Protein AF-A0A7C7JRH1-F1 (afdb_monomer_lite)

Structure (mmCIF, N/CA/C/O backbone):
data_AF-A0A7C7JRH1-F1
#
_entry.id   AF-A0A7C7JRH1-F1
#
loop_
_atom_site.group_PDB
_atom_site.id
_atom_site.type_symbol
_atom_site.label_atom_id
_atom_site.label_alt_id
_atom_site.label_comp_id
_atom_site.label_asym_id
_atom_site.label_entity_id
_atom_site.label_seq_id
_atom_site.pdbx_PDB_ins_code
_atom_site.Cartn_x
_atom_site.Cartn_y
_atom_site.Cartn_z
_atom_site.occupancy
_atom_site.B_iso_or_equiv
_atom_site.auth_seq_id
_atom_site.auth_comp_id
_atom_site.auth_asym_id
_atom_site.auth_atom_id
_atom_site.pdbx_PDB_model_num
ATOM 1 N N . MET A 1 1 ? 77.497 -18.837 -63.828 1.00 40.56 1 MET A N 1
ATOM 2 C CA . MET A 1 1 ? 76.508 -17.800 -63.445 1.00 40.56 1 MET A CA 1
ATOM 3 C C . MET A 1 1 ? 75.260 -18.551 -62.973 1.00 40.56 1 MET A C 1
ATOM 5 O O . MET A 1 1 ? 74.660 -19.183 -63.822 1.00 40.56 1 MET A O 1
ATOM 9 N N . ARG A 1 2 ? 74.924 -18.797 -61.687 1.00 42.59 2 ARG A N 1
ATOM 10 C CA . ARG A 1 2 ? 74.721 -17.916 -60.500 1.00 42.59 2 ARG A CA 1
ATOM 11 C C . ARG A 1 2 ? 74.030 -16.614 -60.922 1.00 42.59 2 ARG A C 1
ATOM 13 O O . ARG A 1 2 ? 74.649 -15.893 -61.691 1.00 42.59 2 ARG A O 1
ATOM 20 N N . THR A 1 3 ? 72.770 -16.332 -60.568 1.00 39.19 3 THR A N 1
ATOM 21 C CA . THR A 1 3 ? 72.114 -16.312 -59.230 1.00 39.19 3 THR A CA 1
ATOM 22 C C . THR A 1 3 ? 70.589 -16.601 -59.324 1.00 39.19 3 THR A C 1
ATOM 24 O O . THR A 1 3 ? 69.960 -16.125 -60.259 1.00 39.19 3 THR A O 1
ATOM 27 N N . ALA A 1 4 ? 70.024 -17.551 -58.547 1.00 41.12 4 ALA A N 1
ATOM 28 C CA . ALA A 1 4 ? 69.216 -17.391 -57.300 1.00 41.12 4 ALA A CA 1
ATOM 29 C C . ALA A 1 4 ? 67.906 -16.581 -57.506 1.00 41.12 4 ALA A C 1
ATOM 31 O O . ALA A 1 4 ? 67.996 -15.425 -57.882 1.00 41.12 4 ALA A O 1
ATOM 32 N N . SER A 1 5 ? 66.654 -17.060 -57.385 1.00 48.03 5 SER A N 1
ATOM 33 C CA . SER A 1 5 ? 65.938 -17.945 -56.435 1.00 48.03 5 SER A CA 1
ATOM 34 C C . SER A 1 5 ? 66.134 -17.604 -54.955 1.00 48.03 5 SER A C 1
ATOM 36 O O . SER A 1 5 ? 67.159 -17.980 -54.396 1.00 48.03 5 SER A O 1
ATOM 38 N N . SER A 1 6 ? 65.154 -16.923 -54.335 1.00 43.69 6 SER A N 1
ATOM 39 C CA . SER A 1 6 ? 64.468 -17.325 -53.083 1.00 43.69 6 SER A CA 1
ATOM 40 C C . SER A 1 6 ? 63.645 -16.171 -52.465 1.00 43.69 6 SER A C 1
ATOM 42 O O . SER A 1 6 ? 63.943 -15.008 -52.715 1.00 43.69 6 SER A O 1
ATOM 44 N N . ILE A 1 7 ? 62.692 -16.541 -51.588 1.00 50.31 7 ILE A N 1
ATOM 45 C CA . ILE A 1 7 ? 61.914 -15.723 -50.622 1.00 50.31 7 ILE A CA 1
ATOM 46 C C . ILE A 1 7 ? 60.696 -15.037 -51.273 1.00 50.31 7 ILE A C 1
ATOM 48 O O . ILE A 1 7 ? 60.788 -13.931 -51.779 1.00 50.31 7 ILE A O 1
ATOM 52 N N . LYS A 1 8 ? 59.518 -15.658 -51.441 1.00 44.00 8 LYS A N 1
ATOM 53 C CA . LYS A 1 8 ? 58.632 -16.331 -50.469 1.00 44.00 8 LYS A CA 1
ATOM 54 C C . LYS A 1 8 ? 58.411 -15.538 -49.173 1.00 44.00 8 LYS A C 1
ATOM 56 O O . LYS A 1 8 ? 59.246 -15.547 -48.282 1.00 44.00 8 LYS A O 1
ATOM 61 N N . THR A 1 9 ? 57.195 -15.000 -49.072 1.00 46.09 9 THR A N 1
ATOM 62 C CA . THR A 1 9 ? 56.428 -14.927 -47.822 1.00 46.09 9 THR A CA 1
ATOM 63 C C . THR A 1 9 ? 56.903 -13.904 -46.796 1.00 46.09 9 THR A C 1
ATOM 65 O O . THR A 1 9 ? 57.383 -14.276 -45.735 1.00 46.09 9 THR A O 1
ATOM 68 N N . LEU A 1 10 ? 56.677 -12.616 -47.046 1.00 47.75 10 LEU A N 1
ATOM 69 C CA . LEU A 1 10 ? 56.414 -11.666 -45.962 1.00 47.75 10 LEU A CA 1
ATOM 70 C C . LEU A 1 10 ? 55.867 -10.375 -46.562 1.00 47.75 10 LEU A C 1
ATOM 72 O O . LEU A 1 10 ? 56.563 -9.766 -47.358 1.00 47.75 10 LEU A O 1
ATOM 76 N N . LEU A 1 11 ? 54.622 -10.036 -46.222 1.00 42.56 11 LEU A N 1
ATOM 77 C CA . LEU A 1 11 ? 53.918 -8.740 -46.368 1.00 42.56 11 LEU A CA 1
ATOM 78 C C . LEU A 1 11 ? 52.386 -8.942 -46.402 1.00 42.56 11 LEU A C 1
ATOM 80 O O . LEU A 1 11 ? 51.634 -8.002 -46.601 1.00 42.56 11 LEU A O 1
ATOM 84 N N . PHE A 1 12 ? 51.903 -10.155 -46.111 1.00 45.44 12 PHE A N 1
ATOM 85 C CA . PHE A 1 12 ? 50.556 -10.410 -45.585 1.00 45.44 12 PHE A CA 1
ATOM 86 C C . PHE A 1 12 ? 50.581 -10.293 -44.048 1.00 45.44 12 PHE A C 1
ATOM 88 O O . PHE A 1 12 ? 50.322 -11.252 -43.334 1.00 45.44 12 PHE A O 1
ATOM 95 N N . SER A 1 13 ? 51.053 -9.166 -43.513 1.00 51.66 13 SER A N 1
ATOM 96 C CA . SER A 1 13 ? 51.026 -8.910 -42.064 1.00 51.66 13 SER A CA 1
ATOM 97 C C . SER A 1 13 ? 51.281 -7.432 -41.773 1.00 51.66 13 SER A C 1
ATOM 99 O O . SER A 1 13 ? 52.218 -7.059 -41.074 1.00 51.66 13 SER A O 1
ATOM 101 N N . THR A 1 14 ? 50.455 -6.547 -42.327 1.00 50.31 14 THR A N 1
ATOM 102 C CA . THR A 1 14 ? 50.174 -5.289 -41.627 1.00 50.31 14 THR A CA 1
ATOM 103 C C . THR A 1 14 ? 49.144 -5.617 -40.563 1.00 50.31 14 THR A C 1
ATOM 105 O O . THR A 1 14 ? 47.937 -5.593 -40.787 1.00 50.31 14 THR A O 1
ATOM 108 N N . CYS A 1 15 ? 49.690 -6.040 -39.429 1.00 45.38 15 CYS A N 1
ATOM 109 C CA . CYS A 1 15 ? 49.040 -6.191 -38.146 1.00 45.38 15 CYS A CA 1
ATOM 110 C C . CYS A 1 15 ? 48.123 -4.978 -37.902 1.00 45.38 15 CYS A C 1
ATOM 112 O O . CYS A 1 15 ? 48.613 -3.866 -37.702 1.00 45.38 15 CYS A O 1
ATOM 114 N N . PHE A 1 16 ? 46.802 -5.184 -37.951 1.00 47.94 16 PHE A N 1
ATOM 115 C CA . PHE A 1 16 ? 45.801 -4.253 -37.426 1.00 47.94 16 PHE A CA 1
ATOM 116 C C . PHE A 1 16 ? 45.961 -4.204 -35.896 1.00 47.94 16 PHE A C 1
ATOM 118 O O . PHE A 1 16 ? 45.200 -4.792 -35.134 1.00 47.94 16 PHE A O 1
ATOM 125 N N . LEU A 1 17 ? 47.016 -3.530 -35.441 1.00 52.09 17 LEU A N 1
ATOM 126 C CA . LEU A 1 17 ? 47.226 -3.124 -34.057 1.00 52.09 17 LEU A CA 1
ATOM 127 C C 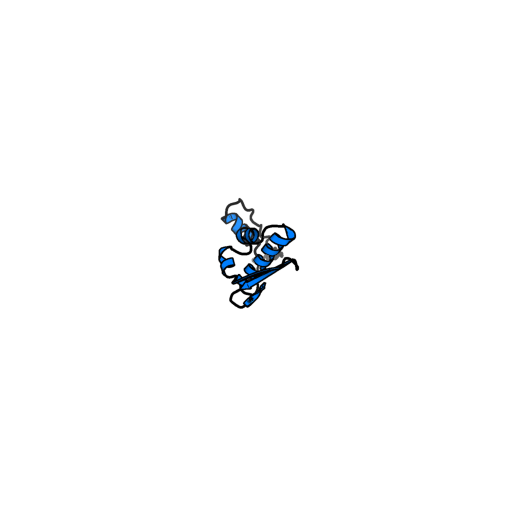. LEU A 1 17 ? 46.468 -1.817 -33.837 1.00 52.09 17 LEU A C 1
ATOM 129 O O . LEU A 1 17 ? 47.037 -0.732 -33.810 1.00 52.09 17 LEU A O 1
ATOM 133 N N . SER A 1 18 ? 45.153 -1.941 -33.714 1.00 47.47 18 SER A N 1
ATOM 134 C CA . SER A 1 18 ? 44.341 -0.975 -32.983 1.00 47.47 18 SER A CA 1
ATOM 135 C C . SER A 1 18 ? 43.180 -1.729 -32.354 1.00 47.47 18 SER A C 1
ATOM 137 O O . SER A 1 18 ? 42.017 -1.534 -32.691 1.00 47.47 18 SER A O 1
ATOM 139 N N . VAL A 1 19 ? 43.504 -2.613 -31.408 1.00 54.56 19 VAL A N 1
ATOM 140 C CA . VAL A 1 19 ? 42.596 -2.828 -30.278 1.00 54.56 19 VAL A CA 1
ATOM 141 C C . VAL A 1 19 ? 42.763 -1.590 -29.400 1.00 54.56 19 VAL A C 1
ATOM 143 O O . VAL A 1 19 ? 43.412 -1.609 -28.359 1.00 54.56 19 VAL A O 1
ATOM 146 N N . ALA A 1 20 ? 42.254 -0.458 -29.889 1.00 51.84 20 ALA A N 1
ATOM 147 C CA . ALA A 1 20 ? 41.800 0.570 -28.983 1.00 51.84 20 ALA A CA 1
ATOM 148 C C . ALA A 1 20 ? 40.727 -0.104 -28.124 1.00 51.84 20 ALA A C 1
ATOM 150 O O . ALA A 1 20 ? 39.902 -0.852 -28.655 1.00 51.84 20 ALA A O 1
ATOM 151 N N . CYS A 1 21 ? 40.729 0.139 -26.816 1.00 50.22 21 CYS A N 1
ATOM 152 C CA . CYS A 1 21 ? 39.521 -0.005 -26.013 1.00 50.22 21 CYS A CA 1
ATOM 153 C C . CYS A 1 21 ? 38.477 0.973 -26.573 1.00 50.22 21 CYS A C 1
ATOM 155 O O . CYS A 1 21 ? 38.229 2.027 -25.999 1.00 50.22 21 CYS A O 1
ATOM 157 N N . GLY A 1 22 ? 37.917 0.661 -27.738 1.00 47.88 22 GLY A N 1
ATOM 158 C CA . GLY A 1 22 ? 36.655 1.197 -28.177 1.00 47.88 22 GLY A CA 1
ATOM 159 C C . GLY A 1 22 ? 35.641 0.529 -27.282 1.00 47.88 22 GLY A C 1
ATOM 160 O O . GLY A 1 22 ? 35.153 -0.554 -27.594 1.00 47.88 22 GLY A O 1
ATOM 161 N N . VAL A 1 23 ? 35.361 1.152 -26.139 1.00 53.66 23 VAL A N 1
ATOM 162 C CA . VAL A 1 23 ? 33.999 1.074 -25.636 1.00 53.66 23 VAL A CA 1
ATOM 163 C C . VAL A 1 23 ? 33.185 1.601 -26.809 1.00 53.66 23 VAL A C 1
ATOM 165 O O . VAL A 1 23 ? 33.311 2.770 -27.167 1.00 53.66 23 VAL A O 1
ATOM 168 N N . ALA A 1 24 ? 32.506 0.709 -27.529 1.00 58.69 24 ALA A N 1
ATOM 169 C CA . ALA A 1 24 ? 31.470 1.151 -28.433 1.00 58.69 24 ALA A CA 1
ATOM 170 C C . ALA A 1 24 ? 30.483 1.877 -27.520 1.00 58.69 24 ALA A C 1
ATOM 172 O O . ALA A 1 24 ? 29.830 1.237 -26.698 1.00 58.69 24 ALA A O 1
ATOM 173 N N . GLU A 1 25 ? 30.487 3.209 -27.554 1.00 60.94 25 GLU A N 1
ATOM 174 C CA . GLU A 1 25 ? 29.390 3.978 -26.991 1.00 60.94 25 GLU A CA 1
ATOM 175 C C . GLU A 1 25 ? 28.184 3.594 -27.838 1.00 60.94 25 GLU A C 1
ATOM 177 O O . GLU A 1 25 ? 28.018 4.058 -28.965 1.00 60.94 25 GLU A O 1
ATOM 182 N N . GLU A 1 26 ? 27.425 2.619 -27.344 1.00 68.75 26 GLU A N 1
ATOM 183 C CA . GLU A 1 26 ? 26.150 2.250 -27.925 1.00 68.75 26 GLU A CA 1
ATOM 184 C C . GLU A 1 26 ? 25.270 3.497 -27.836 1.00 68.75 26 GLU A C 1
ATOM 186 O O . GLU A 1 26 ? 24.913 3.956 -26.749 1.00 68.75 26 GLU A O 1
ATOM 191 N N . GLU A 1 27 ? 25.040 4.133 -28.987 1.00 80.56 27 GLU A N 1
ATOM 192 C CA . GLU A 1 27 ? 24.252 5.354 -29.059 1.00 80.56 27 GLU A CA 1
ATOM 193 C C . GLU A 1 27 ? 22.831 5.025 -28.613 1.00 80.56 27 GLU A C 1
ATOM 195 O O . GLU A 1 27 ? 22.125 4.238 -29.245 1.00 80.56 27 GLU A O 1
ATOM 200 N N . ILE A 1 28 ? 22.417 5.621 -27.498 1.00 87.25 28 ILE A N 1
ATOM 201 C CA . ILE A 1 28 ? 21.090 5.385 -26.948 1.00 87.25 28 ILE A CA 1
ATOM 202 C C . ILE A 1 28 ? 20.057 5.966 -27.919 1.00 87.25 28 ILE A C 1
ATOM 204 O O . ILE A 1 28 ? 20.076 7.176 -28.170 1.00 87.25 28 ILE A O 1
ATOM 208 N N . PRO A 1 29 ? 19.125 5.150 -28.446 1.00 88.94 29 PRO A N 1
ATOM 209 C CA . PRO A 1 29 ? 18.152 5.631 -29.409 1.00 88.94 29 PRO A CA 1
ATOM 210 C C . PRO A 1 29 ? 17.216 6.653 -28.754 1.00 88.94 29 PRO A C 1
ATOM 212 O O . PRO A 1 29 ? 16.686 6.444 -27.658 1.00 88.94 29 PRO A O 1
ATOM 215 N N . ASN A 1 30 ? 16.976 7.768 -29.444 1.00 91.38 30 ASN A N 1
ATOM 216 C CA . ASN A 1 30 ? 15.915 8.693 -29.059 1.00 91.38 30 ASN A CA 1
ATOM 217 C C . ASN A 1 30 ? 14.549 8.035 -29.297 1.00 91.38 30 ASN A C 1
ATOM 219 O O . ASN A 1 30 ? 14.338 7.387 -30.321 1.00 91.38 30 ASN A O 1
ATOM 223 N N . ALA A 1 31 ? 13.611 8.230 -28.369 1.00 92.12 31 ALA A N 1
ATOM 224 C CA . ALA A 1 31 ? 12.240 7.767 -28.546 1.00 92.12 31 ALA A CA 1
ATOM 225 C C . ALA A 1 31 ? 11.420 8.816 -29.310 1.00 92.12 31 ALA A C 1
ATOM 227 O O . ALA A 1 31 ? 11.384 9.980 -28.911 1.00 92.12 31 ALA A O 1
ATOM 228 N N . ASP A 1 32 ? 10.737 8.401 -30.376 1.00 94.06 32 ASP A N 1
ATOM 229 C CA . ASP A 1 32 ? 9.812 9.246 -31.147 1.00 94.06 32 ASP A CA 1
ATOM 230 C C . ASP A 1 32 ? 8.389 9.264 -30.555 1.00 94.06 32 ASP A C 1
ATOM 232 O O . ASP A 1 32 ? 7.501 9.947 -31.065 1.00 94.06 32 ASP A O 1
ATOM 236 N N . GLY A 1 33 ? 8.182 8.531 -29.456 1.00 93.62 33 GLY A N 1
ATOM 237 C CA . GLY A 1 33 ? 6.908 8.406 -28.751 1.00 93.62 33 GLY A CA 1
ATOM 238 C C . GLY A 1 33 ? 6.110 7.156 -29.127 1.00 93.62 33 GLY A C 1
ATOM 239 O O . GLY A 1 33 ? 5.138 6.846 -28.437 1.00 93.62 33 GLY A O 1
ATOM 240 N 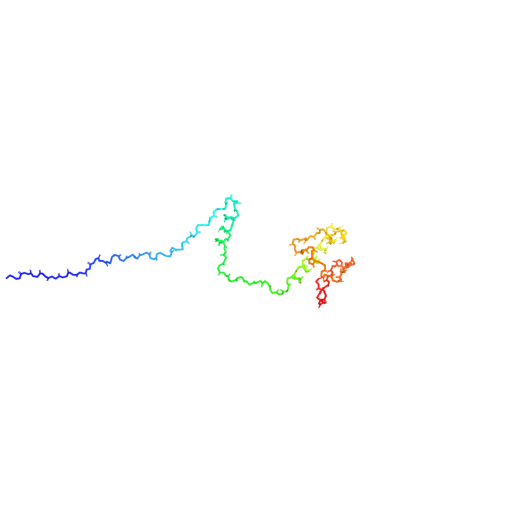N . SER A 1 34 ? 6.521 6.408 -30.157 1.00 97.50 34 SER A N 1
ATOM 241 C CA . SER A 1 34 ? 5.988 5.064 -30.416 1.00 97.50 34 SER A CA 1
ATOM 242 C C . SER A 1 34 ? 6.350 4.098 -29.285 1.00 97.50 34 SER A C 1
ATOM 244 O O . SER A 1 34 ? 7.397 4.236 -28.643 1.00 97.50 34 SER A O 1
ATOM 246 N N . THR A 1 35 ? 5.505 3.094 -29.047 1.00 97.50 35 THR A N 1
ATOM 247 C CA . THR A 1 35 ? 5.771 2.050 -28.045 1.00 97.50 35 THR A CA 1
ATOM 248 C C . THR A 1 35 ? 7.085 1.333 -28.342 1.00 97.50 35 THR A C 1
ATOM 250 O O . THR A 1 35 ? 7.876 1.086 -27.434 1.00 97.50 35 THR A O 1
ATOM 253 N N . GLU A 1 36 ? 7.355 1.071 -29.615 1.00 97.06 36 GLU A N 1
ATOM 254 C CA . GLU A 1 36 ? 8.561 0.410 -30.095 1.00 97.06 36 GLU A CA 1
ATOM 255 C C . GLU A 1 36 ? 9.814 1.237 -29.780 1.00 97.06 36 GLU A C 1
ATOM 257 O O . GLU A 1 36 ? 10.783 0.697 -29.244 1.00 97.06 36 GLU A O 1
ATOM 262 N N . SER A 1 37 ? 9.788 2.551 -30.035 1.00 96.25 37 SER A N 1
ATOM 263 C CA . SER A 1 37 ? 10.925 3.427 -29.721 1.00 96.25 37 SER A CA 1
ATOM 264 C C . SER A 1 37 ? 11.169 3.559 -28.213 1.00 96.25 37 SER A C 1
ATOM 266 O O . SER A 1 37 ? 12.318 3.628 -27.773 1.00 96.25 37 SER A O 1
ATOM 268 N N . LEU A 1 38 ? 10.104 3.539 -27.401 1.00 96.75 38 LEU A N 1
ATOM 269 C CA . LEU A 1 38 ? 10.205 3.561 -25.941 1.00 96.75 38 LEU A CA 1
ATOM 270 C C . LEU A 1 38 ? 10.815 2.265 -25.399 1.00 96.75 38 LEU A C 1
ATOM 272 O O . LEU A 1 38 ? 11.667 2.334 -24.512 1.00 96.75 38 LEU A O 1
ATOM 276 N N . ILE A 1 39 ? 10.422 1.110 -25.944 1.00 95.88 39 ILE A N 1
ATOM 277 C CA . ILE A 1 39 ? 10.992 -0.194 -25.577 1.00 95.88 39 ILE A CA 1
ATOM 278 C C . ILE A 1 39 ? 12.469 -0.254 -25.969 1.00 95.88 39 ILE A C 1
ATOM 280 O O . ILE A 1 39 ? 13.293 -0.598 -25.125 1.00 95.88 39 ILE A O 1
ATOM 284 N N . ALA A 1 40 ? 12.823 0.142 -27.195 1.00 95.00 40 ALA A N 1
ATOM 285 C CA . ALA A 1 40 ? 14.213 0.142 -27.655 1.00 95.00 40 ALA A CA 1
ATOM 286 C C . ALA A 1 40 ? 15.103 1.043 -26.785 1.00 95.00 40 ALA A C 1
ATOM 288 O O . ALA A 1 40 ? 16.195 0.648 -26.377 1.00 95.00 40 ALA A O 1
ATOM 289 N N . ARG A 1 41 ? 14.609 2.236 -26.428 1.00 95.44 41 ARG A N 1
ATOM 290 C CA . ARG A 1 41 ? 15.307 3.126 -25.495 1.00 95.44 41 ARG A CA 1
ATOM 291 C C . ARG A 1 41 ? 15.444 2.503 -24.106 1.00 95.44 41 ARG A C 1
ATOM 293 O O . ARG A 1 41 ? 16.502 2.625 -23.504 1.00 95.44 41 ARG A O 1
ATOM 300 N N . ALA A 1 42 ? 14.396 1.863 -23.584 1.00 94.88 42 ALA A N 1
ATOM 301 C CA . ALA A 1 42 ? 14.437 1.216 -22.273 1.00 94.88 42 ALA A CA 1
ATOM 302 C C . ALA A 1 42 ? 15.457 0.067 -22.233 1.00 94.88 42 ALA A C 1
ATOM 304 O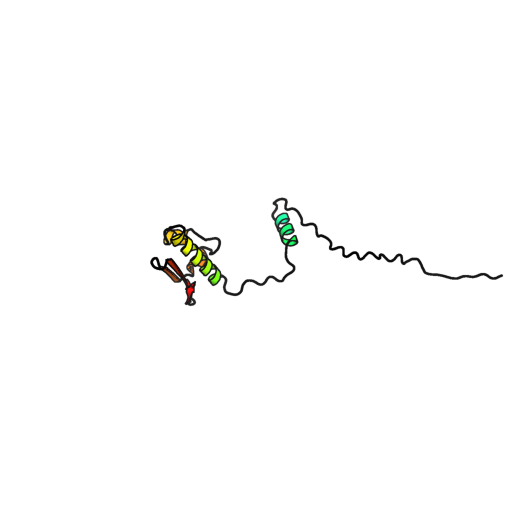 O . ALA A 1 42 ? 16.237 -0.002 -21.289 1.00 94.88 42 ALA A O 1
ATOM 305 N N . GLN A 1 43 ? 15.500 -0.762 -23.278 1.00 93.31 43 GLN A N 1
ATOM 306 C CA . GLN A 1 43 ? 16.474 -1.849 -23.426 1.00 93.31 43 GLN A CA 1
ATOM 307 C C . GLN A 1 43 ? 17.915 -1.327 -23.468 1.0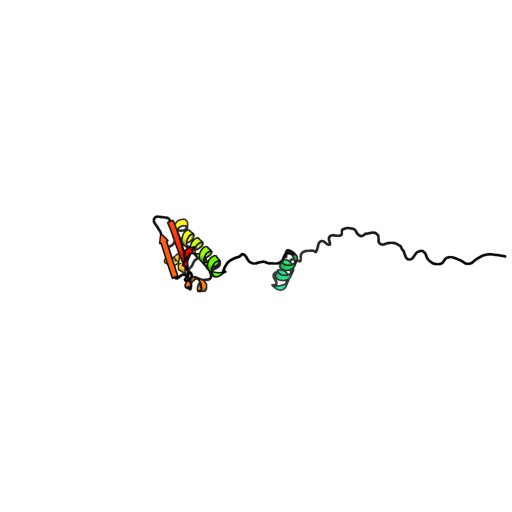0 93.31 43 GLN A C 1
ATOM 309 O O . GLN A 1 43 ? 18.782 -1.889 -22.811 1.00 93.31 43 GLN A O 1
ATOM 314 N N . ALA A 1 44 ? 18.168 -0.210 -24.158 1.00 93.69 44 ALA A N 1
ATOM 315 C CA . ALA A 1 44 ? 19.493 0.416 -24.183 1.00 93.69 44 ALA A CA 1
ATOM 316 C C . ALA A 1 44 ? 19.963 0.931 -22.802 1.00 93.69 44 ALA A C 1
ATOM 318 O O . ALA A 1 44 ? 21.159 1.114 -22.588 1.00 93.69 44 ALA A O 1
ATOM 319 N N . PHE A 1 45 ? 19.042 1.170 -21.859 1.00 93.19 45 PHE A N 1
ATOM 320 C CA . PHE A 1 45 ? 19.352 1.538 -20.470 1.00 93.19 45 PHE A CA 1
ATOM 321 C C . PHE A 1 45 ? 19.314 0.355 -19.495 1.00 93.19 45 PHE A C 1
ATOM 323 O O . PHE A 1 45 ? 19.541 0.549 -18.296 1.00 93.19 45 PHE A O 1
ATOM 330 N N . GLU A 1 46 ? 18.991 -0.848 -19.963 1.00 92.06 46 GLU A N 1
ATOM 331 C CA . GLU A 1 46 ? 18.880 -2.012 -19.098 1.00 92.06 46 GLU A CA 1
ATOM 332 C C . GLU A 1 46 ? 20.251 -2.376 -18.519 1.00 92.06 46 GLU A C 1
ATOM 334 O O . GLU A 1 46 ? 21.266 -2.447 -19.214 1.00 92.06 46 GLU A O 1
ATOM 339 N N . LEU A 1 47 ? 20.297 -2.580 -17.204 1.00 92.00 47 LEU A N 1
ATOM 340 C CA . LEU A 1 47 ? 21.517 -3.014 -16.541 1.00 92.00 47 LEU A CA 1
ATOM 341 C C . LEU A 1 47 ? 21.748 -4.491 -16.857 1.00 92.00 47 LEU A C 1
ATOM 343 O O . LEU A 1 47 ? 20.825 -5.297 -16.765 1.00 92.00 47 LEU A O 1
ATOM 347 N N . ASN A 1 48 ? 22.993 -4.864 -17.158 1.00 92.56 48 ASN A N 1
ATOM 348 C CA . ASN A 1 48 ? 23.382 -6.263 -17.350 1.00 92.56 48 ASN A CA 1
ATOM 349 C C . ASN A 1 48 ? 23.464 -7.000 -16.000 1.00 92.56 48 ASN A C 1
ATOM 351 O O . ASN A 1 48 ? 24.541 -7.354 -15.513 1.00 92.56 48 ASN A O 1
ATOM 355 N N . THR A 1 49 ? 22.312 -7.157 -15.361 1.00 93.06 49 THR A N 1
ATOM 356 C CA . THR A 1 49 ? 22.124 -7.811 -14.070 1.00 93.06 49 THR A CA 1
ATOM 357 C C . THR A 1 49 ? 20.880 -8.675 -14.139 1.00 93.06 49 THR A C 1
ATOM 359 O O . THR A 1 49 ? 19.866 -8.251 -14.686 1.00 93.06 49 THR A O 1
ATOM 362 N N . GLU A 1 50 ? 20.929 -9.864 -13.546 1.00 94.38 50 GLU A N 1
ATOM 363 C CA . GLU A 1 50 ? 19.736 -10.690 -13.393 1.00 94.38 50 GLU A CA 1
ATOM 364 C C . GLU A 1 50 ? 18.714 -9.967 -12.505 1.00 94.38 50 GLU A C 1
ATOM 366 O O . GLU A 1 50 ? 19.036 -9.529 -11.396 1.00 94.38 50 GLU A O 1
ATOM 371 N N . TYR A 1 51 ? 17.479 -9.831 -12.991 1.00 91.62 51 TYR A N 1
ATOM 372 C CA . TYR A 1 51 ? 16.394 -9.309 -12.173 1.00 91.62 51 TYR A CA 1
ATOM 373 C C . TYR A 1 51 ? 15.986 -10.349 -11.129 1.00 91.62 51 TYR A C 1
ATOM 375 O O . TYR A 1 51 ? 15.534 -11.441 -11.466 1.00 91.62 51 TYR A O 1
ATOM 383 N N . SER A 1 52 ? 16.087 -9.973 -9.856 1.00 93.12 52 SER A N 1
ATOM 384 C CA . SER A 1 52 ? 15.524 -10.727 -8.741 1.00 93.12 52 SER A CA 1
ATOM 385 C C . SER A 1 52 ? 14.482 -9.855 -8.040 1.00 93.12 52 SER A C 1
ATOM 387 O O . SER A 1 52 ? 14.815 -8.736 -7.630 1.00 93.12 52 SER A O 1
ATOM 389 N N . PRO A 1 53 ? 13.220 -10.305 -7.926 1.00 89.88 53 PRO A N 1
ATOM 390 C CA . PRO A 1 53 ? 12.194 -9.523 -7.257 1.00 89.88 53 PRO A CA 1
ATOM 3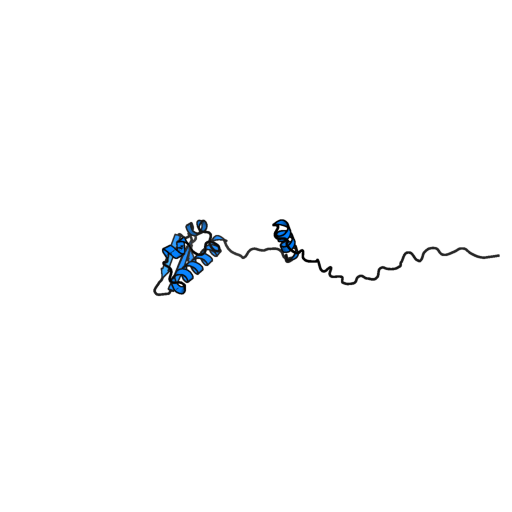91 C C . PRO A 1 53 ? 12.529 -9.351 -5.766 1.00 89.88 53 PRO A C 1
ATOM 393 O O . PRO A 1 53 ? 13.192 -10.209 -5.172 1.00 89.88 53 PRO A O 1
ATOM 396 N N . PRO A 1 54 ? 12.055 -8.266 -5.127 1.00 89.44 54 PRO A N 1
ATOM 397 C CA . PRO A 1 54 ? 12.169 -8.119 -3.684 1.00 89.44 54 PRO A CA 1
ATOM 398 C C . PRO A 1 54 ? 11.596 -9.347 -2.960 1.00 89.44 54 PRO A C 1
ATOM 400 O O . PRO A 1 54 ? 10.558 -9.867 -3.376 1.00 89.44 54 PRO A O 1
ATOM 403 N N . PRO A 1 55 ? 12.233 -9.811 -1.872 1.00 94.44 55 PRO A N 1
ATOM 404 C CA . PRO A 1 55 ? 11.739 -10.964 -1.133 1.00 94.44 55 PRO A CA 1
ATOM 405 C C . PRO A 1 55 ? 10.361 -10.689 -0.509 1.00 94.44 55 PRO A C 1
ATOM 407 O O . PRO A 1 55 ? 10.039 -9.553 -0.155 1.00 94.44 55 PRO A O 1
ATOM 410 N N . GLY A 1 56 ? 9.580 -11.752 -0.302 1.00 93.38 56 GLY A N 1
ATOM 411 C CA . GLY A 1 56 ? 8.259 -11.710 0.336 1.00 93.38 56 GLY A CA 1
ATOM 412 C C . GLY A 1 56 ? 7.092 -11.769 -0.650 1.00 93.38 56 GLY A C 1
ATOM 413 O O . GLY A 1 56 ? 7.274 -11.700 -1.862 1.00 93.38 56 GLY A O 1
ATOM 414 N N . GLU A 1 57 ? 5.884 -11.904 -0.108 1.00 94.62 57 GLU A N 1
ATOM 415 C CA . GLU A 1 57 ? 4.662 -12.047 -0.901 1.00 94.62 57 GLU A CA 1
ATOM 416 C C . GLU A 1 57 ? 4.148 -10.692 -1.396 1.00 94.62 57 GLU A C 1
ATOM 418 O O . GLU A 1 57 ? 4.076 -9.722 -0.636 1.00 94.62 57 GLU A O 1
ATOM 423 N N . ALA A 1 58 ? 3.722 -10.628 -2.660 1.00 94.75 58 ALA A N 1
ATOM 424 C CA . ALA A 1 58 ? 3.209 -9.398 -3.267 1.00 94.75 58 ALA A CA 1
ATOM 425 C C . ALA A 1 58 ? 2.051 -8.788 -2.457 1.00 94.75 58 ALA A C 1
ATOM 427 O O . ALA A 1 58 ? 2.049 -7.585 -2.194 1.00 94.75 58 ALA A O 1
ATOM 428 N N . LEU A 1 59 ? 1.130 -9.630 -1.977 1.00 96.19 59 LEU A N 1
ATOM 429 C CA . LEU A 1 59 ? -0.015 -9.205 -1.173 1.00 96.19 59 LEU A CA 1
ATOM 430 C C . LEU A 1 59 ? 0.405 -8.524 0.140 1.00 96.19 59 LEU A C 1
ATOM 432 O O . LEU A 1 59 ? -0.212 -7.550 0.577 1.00 96.19 59 LEU A O 1
ATOM 436 N N . HIS A 1 60 ? 1.491 -8.987 0.765 1.00 97.19 60 HIS A N 1
ATOM 437 C CA . HIS A 1 60 ? 2.011 -8.379 1.993 1.00 97.19 60 HIS A CA 1
ATOM 438 C C . HIS A 1 60 ? 2.566 -6.981 1.732 1.00 97.19 60 HIS A C 1
ATOM 440 O O . HIS A 1 60 ? 2.358 -6.080 2.548 1.00 97.19 60 HIS A O 1
ATOM 446 N N . HIS A 1 61 ? 3.259 -6.799 0.606 1.00 96.25 61 HIS A N 1
ATOM 447 C CA . HIS A 1 61 ? 3.825 -5.511 0.196 1.00 96.25 61 HIS A CA 1
ATOM 448 C C . HIS A 1 61 ? 2.734 -4.515 -0.188 1.00 96.25 61 HIS A C 1
ATOM 450 O O . HIS A 1 61 ? 2.761 -3.365 0.252 1.00 96.25 61 HIS A O 1
ATOM 456 N N . GLN A 1 62 ? 1.734 -4.971 -0.942 1.00 96.81 62 GLN A N 1
ATOM 457 C CA . GLN A 1 62 ? 0.554 -4.175 -1.277 1.00 96.81 62 GLN A CA 1
ATOM 458 C C . GLN A 1 62 ? -0.189 -3.740 -0.009 1.00 96.81 62 GLN A C 1
ATOM 460 O O . GLN A 1 62 ? -0.502 -2.560 0.135 1.00 96.81 62 GLN A O 1
ATOM 465 N N . THR A 1 63 ? -0.404 -4.651 0.945 1.00 98.19 63 THR A N 1
ATOM 466 C CA . THR A 1 63 ? -1.086 -4.342 2.216 1.00 98.19 63 THR A CA 1
ATOM 467 C C . THR A 1 63 ? -0.300 -3.333 3.051 1.00 98.19 63 THR A C 1
ATOM 469 O O . THR A 1 63 ? -0.889 -2.406 3.604 1.00 98.19 63 THR A O 1
ATOM 472 N N . ALA A 1 64 ? 1.032 -3.435 3.085 1.00 97.62 64 ALA A N 1
ATOM 473 C CA . ALA A 1 64 ? 1.878 -2.436 3.740 1.00 97.62 64 ALA A CA 1
ATOM 474 C C . ALA A 1 64 ? 1.759 -1.056 3.080 1.00 97.62 64 ALA A C 1
ATOM 476 O O . ALA A 1 64 ? 1.633 -0.032 3.759 1.00 97.62 64 ALA A O 1
ATOM 477 N N . GLY A 1 65 ? 1.740 -1.029 1.748 1.00 97.25 65 GLY A N 1
ATOM 478 C CA . GLY A 1 65 ? 1.482 0.180 0.979 1.00 97.25 65 GLY A CA 1
ATOM 479 C C . GLY A 1 65 ? 0.105 0.780 1.264 1.00 97.25 65 GLY A C 1
ATOM 480 O O . GLY A 1 65 ? -0.010 1.992 1.457 1.00 97.25 65 GLY A O 1
ATOM 481 N N . PHE A 1 66 ? -0.929 -0.057 1.356 1.00 98.31 66 PHE A N 1
ATOM 482 C CA . PHE A 1 66 ? -2.280 0.384 1.681 1.00 98.31 66 PHE A CA 1
ATOM 483 C C . PHE A 1 66 ? -2.366 0.974 3.090 1.00 98.31 66 PHE A C 1
ATOM 485 O O . PHE A 1 66 ? -2.856 2.093 3.238 1.00 98.31 66 PHE A O 1
ATOM 492 N N . ALA A 1 67 ? -1.816 0.290 4.099 1.00 98.44 67 ALA A N 1
ATOM 493 C CA . ALA A 1 67 ? -1.773 0.777 5.479 1.00 98.44 67 ALA A CA 1
ATOM 494 C C . ALA A 1 67 ? -1.096 2.153 5.556 1.00 98.44 67 ALA A C 1
ATOM 496 O O . ALA A 1 67 ? -1.620 3.085 6.173 1.00 98.44 67 ALA A O 1
ATOM 497 N N . LYS A 1 68 ? 0.032 2.320 4.849 1.00 98.25 68 LYS A N 1
ATOM 498 C CA . LYS A 1 68 ? 0.755 3.594 4.786 1.00 98.25 68 LYS A CA 1
ATOM 499 C C . LYS A 1 68 ? -0.074 4.704 4.144 1.00 98.25 68 LYS A C 1
ATOM 501 O O . LYS A 1 68 ? -0.123 5.810 4.689 1.00 98.25 68 LYS A O 1
ATOM 506 N N . ILE A 1 69 ? -0.701 4.430 3.001 1.00 97.94 69 ILE A N 1
ATOM 507 C CA . ILE A 1 69 ? -1.522 5.418 2.299 1.00 97.94 69 ILE A CA 1
ATOM 508 C C . ILE A 1 69 ? -2.733 5.805 3.138 1.00 97.94 69 ILE A C 1
ATOM 510 O O . ILE A 1 69 ? -2.960 7.000 3.319 1.00 97.94 69 ILE A O 1
ATOM 514 N N . LEU A 1 70 ? -3.455 4.831 3.695 1.00 98.44 70 LEU A N 1
ATOM 515 C CA . LEU A 1 70 ? -4.619 5.080 4.541 1.00 98.44 70 LEU A CA 1
ATOM 516 C C . LEU A 1 70 ? -4.238 5.926 5.761 1.00 98.44 70 LEU A C 1
ATOM 518 O O . LEU A 1 70 ? -4.870 6.948 6.012 1.00 98.44 70 LEU A O 1
ATOM 522 N N . CYS A 1 71 ? -3.141 5.578 6.438 1.00 98.56 71 CYS A N 1
ATOM 523 C CA . CYS A 1 71 ? -2.603 6.355 7.555 1.00 98.56 71 CYS A CA 1
ATOM 524 C C . CYS A 1 71 ? -2.322 7.812 7.161 1.00 98.56 71 CYS A C 1
ATOM 526 O O . CYS A 1 71 ? -2.791 8.738 7.817 1.00 98.56 71 CYS A O 1
ATOM 528 N N . SER A 1 72 ? -1.621 8.040 6.045 1.00 98.38 72 SER A N 1
ATOM 529 C CA . SER A 1 72 ? -1.346 9.405 5.576 1.00 98.38 72 SER A CA 1
ATOM 530 C C . SER A 1 72 ? -2.597 10.155 5.096 1.00 98.38 72 SER A C 1
ATOM 532 O O . SER A 1 72 ? -2.705 11.365 5.291 1.00 98.38 72 SER A O 1
ATOM 534 N N . GLY A 1 73 ? -3.560 9.453 4.497 1.00 98.19 73 GLY A N 1
ATOM 535 C CA . GLY A 1 73 ? -4.828 10.032 4.063 1.00 98.19 73 GLY A CA 1
ATOM 536 C C . GLY A 1 73 ? -5.628 10.550 5.253 1.00 98.19 73 GLY A C 1
ATOM 537 O O . GLY A 1 73 ? -6.079 11.692 5.232 1.00 98.19 73 GLY A O 1
ATOM 538 N N . VAL A 1 74 ? -5.718 9.755 6.318 1.00 98.62 74 VAL A N 1
ATOM 539 C CA . VAL A 1 74 ? -6.452 10.125 7.532 1.00 98.62 74 VAL A CA 1
ATOM 540 C C . VAL A 1 74 ? -5.700 11.183 8.335 1.00 98.62 74 VAL A C 1
ATOM 542 O O . VAL A 1 74 ? -6.226 12.268 8.557 1.00 98.62 74 VAL A O 1
ATOM 545 N N . PHE A 1 75 ? -4.458 10.914 8.739 1.00 98.69 75 PHE A N 1
ATOM 546 C CA . PHE A 1 75 ? -3.793 11.727 9.765 1.00 98.69 75 PHE A CA 1
ATOM 547 C C . PHE A 1 75 ? -2.993 12.912 9.219 1.00 98.69 75 PHE A C 1
ATOM 549 O O . PHE A 1 75 ? -2.789 13.888 9.932 1.00 98.69 75 PHE A O 1
ATOM 556 N N . ILE A 1 76 ? -2.561 12.871 7.954 1.00 98.38 76 ILE A N 1
ATOM 557 C CA . ILE A 1 76 ? -1.837 13.998 7.340 1.00 98.38 76 ILE A CA 1
ATOM 558 C C . ILE A 1 76 ? -2.771 14.841 6.478 1.00 98.38 76 ILE A C 1
ATOM 560 O O . ILE A 1 76 ? -2.750 16.066 6.555 1.00 98.38 76 ILE A O 1
ATOM 564 N N . THR A 1 77 ? -3.591 14.194 5.651 1.00 98.25 77 THR A N 1
ATOM 565 C CA . THR A 1 77 ? -4.497 14.909 4.738 1.00 98.25 77 THR A CA 1
ATOM 566 C C . THR A 1 77 ? -5.825 15.279 5.409 1.00 98.25 77 THR A C 1
ATOM 568 O O . THR A 1 77 ? -6.469 16.233 4.979 1.00 98.25 77 THR A O 1
ATOM 571 N N . GLY A 1 78 ? -6.226 14.576 6.474 1.00 97.94 78 GLY A N 1
ATOM 572 C CA . GLY A 1 78 ? -7.489 14.828 7.175 1.00 97.94 78 GLY A CA 1
ATOM 573 C C . GLY A 1 78 ? -8.716 14.243 6.473 1.00 97.94 78 GLY A C 1
ATOM 574 O O . GLY A 1 78 ? -9.819 14.751 6.661 1.00 97.94 78 GLY A O 1
ATOM 575 N N . LEU A 1 79 ? -8.537 13.226 5.626 1.00 98.62 79 LEU A N 1
ATOM 576 C CA . LEU A 1 79 ? -9.647 12.543 4.964 1.00 98.62 79 LEU A CA 1
ATOM 577 C C . LEU A 1 79 ? -10.386 11.624 5.940 1.00 98.62 79 LEU A C 1
ATOM 579 O O . LEU A 1 79 ? -9.792 11.072 6.868 1.00 98.62 79 LEU A O 1
ATOM 583 N N . ASP A 1 80 ? -11.673 11.401 5.676 1.00 98.44 80 ASP A N 1
ATOM 584 C CA . ASP A 1 80 ? -12.405 10.318 6.323 1.00 98.44 80 ASP A CA 1
ATOM 585 C C . ASP A 1 80 ? -11.760 8.961 5.988 1.00 98.44 80 ASP A C 1
ATOM 587 O O . ASP A 1 80 ? -11.280 8.736 4.873 1.00 98.44 80 ASP A O 1
ATOM 591 N N . ALA A 1 81 ? -11.728 8.054 6.966 1.00 98.12 81 ALA A N 1
ATOM 592 C CA . ALA A 1 81 ? -11.050 6.773 6.815 1.00 98.12 81 ALA A CA 1
ATOM 593 C C . ALA A 1 81 ? -11.713 5.876 5.763 1.00 98.12 81 ALA A C 1
ATOM 595 O O . ALA A 1 81 ? -11.003 5.226 4.991 1.00 98.12 81 ALA A O 1
ATOM 596 N N . ALA A 1 82 ? -13.047 5.851 5.693 1.00 97.56 82 ALA A N 1
ATOM 597 C CA . ALA A 1 82 ? -13.757 5.053 4.701 1.00 97.56 82 ALA A CA 1
ATOM 598 C C . ALA A 1 82 ? -13.571 5.644 3.297 1.00 97.56 82 ALA A C 1
ATOM 600 O O . ALA A 1 82 ? -13.278 4.905 2.352 1.00 97.56 82 ALA A O 1
ATOM 601 N N . ASP A 1 83 ? -13.638 6.972 3.169 1.00 98.00 83 ASP A N 1
ATOM 602 C CA . ASP A 1 83 ? -13.404 7.652 1.890 1.00 98.00 83 ASP A CA 1
ATOM 603 C C . ASP A 1 83 ? -11.966 7.460 1.387 1.00 98.00 83 ASP A C 1
ATOM 605 O O . ASP A 1 83 ? -11.747 7.176 0.202 1.00 98.00 83 ASP A O 1
ATOM 609 N N . ALA A 1 84 ? -10.977 7.565 2.279 1.00 97.69 84 ALA A N 1
ATOM 610 C CA . ALA A 1 84 ? -9.577 7.322 1.951 1.00 97.69 84 ALA A CA 1
ATOM 611 C C . ALA A 1 84 ? -9.347 5.866 1.518 1.00 97.69 84 ALA A C 1
ATOM 613 O O . ALA A 1 84 ? -8.689 5.617 0.502 1.00 97.69 84 ALA A O 1
ATOM 614 N N . ALA A 1 85 ? -9.926 4.906 2.246 1.00 97.06 85 ALA A N 1
ATOM 615 C CA . ALA A 1 85 ? -9.825 3.485 1.932 1.00 97.06 85 ALA A CA 1
ATOM 616 C C . ALA A 1 85 ? -10.437 3.135 0.567 1.00 97.06 85 ALA A C 1
ATOM 618 O O . ALA A 1 85 ? -9.868 2.320 -0.165 1.00 97.06 85 ALA A O 1
ATOM 619 N N . ALA A 1 86 ? -11.555 3.767 0.204 1.00 96.44 86 ALA A N 1
ATOM 620 C CA . ALA A 1 86 ? -12.263 3.498 -1.043 1.00 96.44 86 ALA A CA 1
ATOM 621 C C . ALA A 1 86 ? -11.605 4.131 -2.280 1.00 96.44 86 ALA A C 1
ATOM 623 O O . ALA A 1 86 ? -11.737 3.588 -3.374 1.00 96.44 86 ALA A O 1
ATOM 624 N N . ASN A 1 87 ? -10.899 5.260 -2.133 1.00 96.06 87 ASN A N 1
ATOM 625 C CA . ASN A 1 87 ? -10.522 6.086 -3.290 1.00 96.06 87 ASN A CA 1
ATOM 626 C C . ASN A 1 87 ? -9.017 6.340 -3.450 1.00 96.06 87 ASN A C 1
ATOM 628 O O . ASN A 1 87 ? -8.573 6.719 -4.535 1.00 96.06 87 ASN A O 1
ATOM 632 N N . VAL A 1 88 ? -8.206 6.151 -2.406 1.00 96.25 88 VAL A N 1
ATOM 633 C CA . VAL A 1 88 ? -6.799 6.585 -2.413 1.00 96.25 88 VAL A CA 1
ATOM 634 C C . VAL A 1 88 ? -5.851 5.390 -2.548 1.00 96.25 88 VAL A C 1
ATOM 636 O O . VAL A 1 88 ? -6.105 4.299 -2.040 1.00 96.25 88 VAL A O 1
ATOM 639 N N . GLY A 1 89 ? -4.729 5.576 -3.252 1.00 94.31 89 GLY A N 1
ATOM 640 C CA . GLY A 1 89 ? -3.606 4.625 -3.262 1.00 94.31 89 GLY A CA 1
ATOM 641 C C . GLY A 1 89 ? -3.731 3.420 -4.192 1.00 94.31 89 GLY A C 1
ATOM 642 O O . GLY A 1 89 ? -2.966 2.473 -4.028 1.00 94.31 89 GLY A O 1
ATOM 643 N N . GLY A 1 90 ? -4.671 3.429 -5.146 1.00 94.50 90 GLY A N 1
ATOM 644 C CA . GLY A 1 90 ? -4.926 2.296 -6.056 1.00 94.50 90 GLY A CA 1
ATOM 645 C C . GLY A 1 90 ? -3.701 1.823 -6.850 1.00 94.50 90 GLY A C 1
ATOM 646 O O . GLY A 1 90 ? -3.627 0.667 -7.239 1.00 94.50 90 GLY A O 1
ATOM 647 N N . PHE A 1 91 ? -2.713 2.700 -7.047 1.00 91.81 91 PHE A N 1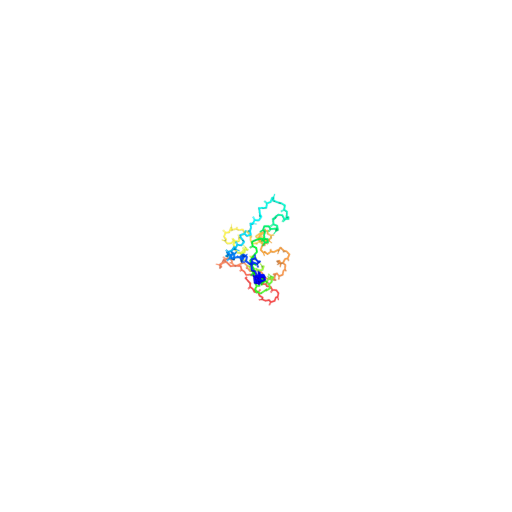
ATOM 648 C CA . PHE A 1 91 ? -1.470 2.374 -7.747 1.00 91.81 91 PHE A CA 1
ATOM 649 C C . PHE A 1 91 ? -0.476 1.550 -6.910 1.00 91.81 91 PHE A C 1
ATOM 651 O O . PHE A 1 91 ? 0.351 0.853 -7.486 1.00 91.81 91 PHE A O 1
ATOM 658 N N . ILE A 1 92 ? -0.524 1.642 -5.573 1.00 93.69 92 ILE A N 1
ATOM 659 C CA . ILE A 1 92 ? 0.349 0.862 -4.671 1.00 93.69 92 ILE A CA 1
ATOM 660 C C . ILE A 1 92 ? -0.339 -0.438 -4.271 1.00 93.69 92 ILE A C 1
ATOM 662 O O . ILE A 1 92 ? 0.269 -1.504 -4.282 1.00 93.69 92 ILE A O 1
ATOM 666 N N . SER A 1 93 ? -1.612 -0.329 -3.898 1.00 95.38 93 SER A N 1
ATOM 667 C CA . SER A 1 93 ? -2.462 -1.454 -3.539 1.00 95.38 93 SER A CA 1
ATOM 668 C C . SER A 1 93 ? -3.681 -1.429 -4.451 1.00 95.38 93 SER A C 1
ATOM 670 O O . SER A 1 93 ? -4.565 -0.580 -4.242 1.00 95.38 93 SER A O 1
ATOM 672 N N . PRO A 1 94 ? -3.713 -2.310 -5.465 1.00 95.31 94 PRO A N 1
ATOM 673 C CA . PRO A 1 94 ? -4.878 -2.492 -6.316 1.00 95.31 94 PRO A CA 1
ATOM 674 C C . PRO A 1 94 ? -6.142 -2.706 -5.476 1.00 95.31 94 PRO A C 1
ATOM 676 O O . PRO A 1 94 ? -6.094 -3.300 -4.400 1.00 95.31 94 PRO A O 1
ATOM 679 N N . PHE A 1 95 ? -7.270 -2.144 -5.912 1.00 94.50 95 PHE A N 1
ATOM 680 C CA . PHE A 1 95 ? -8.491 -2.125 -5.099 1.00 94.50 95 PHE A CA 1
ATOM 681 C C . PHE A 1 95 ? -9.086 -3.519 -4.868 1.00 94.50 95 PHE A C 1
ATOM 683 O O . PHE A 1 95 ? -9.673 -3.761 -3.817 1.00 94.50 95 PHE A O 1
ATOM 690 N N . ASP A 1 96 ? -8.914 -4.423 -5.826 1.00 95.44 96 ASP A N 1
ATOM 691 C CA . ASP A 1 96 ? -9.273 -5.838 -5.739 1.00 95.44 96 ASP A CA 1
ATOM 692 C C . ASP A 1 96 ? -8.472 -6.574 -4.657 1.00 95.44 96 ASP A C 1
ATOM 694 O O . ASP A 1 96 ? -9.057 -7.298 -3.852 1.00 95.44 96 ASP A O 1
ATOM 698 N N . GLU A 1 97 ? -7.171 -6.308 -4.553 1.00 96.12 97 GLU A N 1
ATOM 699 C CA . GLU A 1 97 ? -6.296 -6.941 -3.554 1.00 96.12 97 GLU A CA 1
ATOM 700 C C . GLU A 1 97 ? -6.646 -6.539 -2.107 1.00 96.12 97 GLU A C 1
ATOM 702 O O . GLU A 1 97 ? -6.422 -7.292 -1.158 1.00 96.12 97 GLU A O 1
ATOM 707 N N . ARG A 1 98 ? -7.259 -5.364 -1.900 1.00 96.19 98 ARG A N 1
ATOM 708 C CA . ARG A 1 98 ? -7.646 -4.882 -0.555 1.00 96.19 98 ARG A CA 1
ATOM 709 C C . ARG A 1 98 ? -8.711 -5.747 0.107 1.00 96.19 98 ARG A C 1
ATOM 711 O O . ARG A 1 98 ? -8.808 -5.742 1.332 1.00 96.19 98 ARG A O 1
ATOM 718 N N . ALA A 1 99 ? -9.477 -6.512 -0.673 1.00 96.00 99 ALA A N 1
ATOM 719 C CA . ALA A 1 99 ? -10.476 -7.440 -0.149 1.00 96.00 99 ALA A CA 1
ATOM 720 C C . ALA A 1 99 ? -9.862 -8.577 0.692 1.00 96.00 99 ALA A C 1
ATOM 722 O O . ALA A 1 99 ? -10.581 -9.247 1.432 1.00 96.00 99 ALA A O 1
ATOM 723 N N . HIS A 1 100 ? -8.545 -8.795 0.603 1.00 97.31 100 HIS A N 1
ATOM 724 C CA . HIS A 1 100 ? -7.830 -9.775 1.420 1.00 97.31 100 HIS A CA 1
ATOM 725 C C . HIS A 1 100 ? -7.532 -9.300 2.851 1.00 97.31 100 HIS A C 1
ATOM 727 O O . HIS A 1 100 ? -7.148 -10.118 3.695 1.00 97.31 100 HIS A O 1
ATOM 733 N N . VAL A 1 101 ? -7.707 -8.007 3.141 1.00 98.06 101 VAL A N 1
ATOM 734 C CA . VAL A 1 101 ? -7.608 -7.466 4.500 1.00 98.06 101 VAL A CA 1
ATOM 735 C C . VAL A 1 101 ? -8.831 -7.914 5.296 1.00 98.06 101 VAL A C 1
ATOM 737 O O . VAL A 1 101 ? -9.967 -7.608 4.941 1.00 98.06 101 VAL A O 1
ATOM 740 N N . VAL A 1 102 ? -8.594 -8.643 6.384 1.00 98.44 102 VAL A N 1
ATOM 741 C CA . VAL A 1 102 ? -9.651 -9.197 7.244 1.00 98.44 102 VAL A CA 1
ATOM 742 C C . VAL A 1 102 ? -9.934 -8.335 8.470 1.00 98.44 102 VAL A C 1
ATOM 744 O O . VAL A 1 102 ? -10.994 -8.470 9.073 1.00 98.44 102 VAL A O 1
ATOM 747 N N . ASP A 1 103 ? -9.001 -7.457 8.837 1.00 98.56 103 ASP A N 1
ATOM 748 C CA . ASP A 1 103 ? -9.171 -6.504 9.930 1.00 98.56 103 ASP A CA 1
ATOM 749 C C . ASP A 1 103 ? -8.470 -5.183 9.607 1.00 98.56 103 ASP A C 1
ATOM 751 O O . ASP A 1 103 ? -7.367 -5.158 9.055 1.00 98.56 103 ASP A O 1
ATOM 755 N N . THR A 1 104 ? -9.137 -4.081 9.933 1.00 98.31 104 THR A N 1
ATOM 756 C CA . THR A 1 104 ? -8.668 -2.713 9.702 1.00 98.31 104 THR A CA 1
ATOM 757 C C . THR A 1 104 ? -8.887 -1.910 10.969 1.00 98.31 104 THR A C 1
ATOM 759 O O . THR A 1 104 ? -10.022 -1.630 11.353 1.00 98.31 104 THR A O 1
ATOM 762 N N . VAL A 1 105 ? -7.789 -1.496 11.594 1.00 98.56 105 VAL A N 1
ATOM 763 C CA . VAL A 1 105 ? -7.805 -0.680 12.807 1.00 98.56 105 VAL A CA 1
ATOM 764 C C . VAL A 1 105 ? -7.279 0.707 12.473 1.00 98.56 105 VAL A C 1
ATOM 766 O O . VAL A 1 105 ? -6.130 0.847 12.056 1.00 98.56 105 VAL A O 1
ATOM 769 N N . VAL A 1 106 ? -8.109 1.727 12.690 1.00 98.56 106 VAL A N 1
ATOM 770 C CA . VAL A 1 106 ? -7.716 3.141 12.650 1.00 98.56 106 VAL A CA 1
ATOM 771 C C . VAL A 1 106 ? -7.763 3.672 14.077 1.00 98.56 106 VAL A C 1
ATOM 773 O O . VAL A 1 106 ? -8.830 3.869 14.654 1.00 98.56 106 VAL A O 1
ATOM 776 N N . ASP A 1 107 ? -6.588 3.846 14.662 1.00 98.50 107 ASP A N 1
ATOM 777 C CA . ASP A 1 107 ? -6.391 4.310 16.028 1.00 98.50 107 ASP A CA 1
ATOM 778 C C . ASP A 1 107 ? -6.144 5.820 16.008 1.00 98.50 107 ASP A C 1
ATOM 780 O O . ASP A 1 107 ? -5.057 6.281 15.659 1.00 98.50 107 ASP A O 1
ATOM 784 N N . TYR A 1 108 ? -7.182 6.588 16.337 1.00 98.06 108 TYR A N 1
ATOM 785 C CA . TYR A 1 108 ? -7.131 8.050 16.319 1.00 98.06 108 TYR A CA 1
ATOM 786 C C . TYR A 1 108 ? -6.371 8.647 17.504 1.00 98.06 108 TYR A C 1
ATOM 788 O O . TYR A 1 108 ? -5.911 9.779 17.405 1.00 98.06 108 TYR A O 1
ATOM 796 N N . GLU A 1 109 ? -6.224 7.916 18.612 1.00 98.19 109 GLU A N 1
ATOM 797 C CA . GLU A 1 109 ? -5.457 8.401 19.764 1.00 98.19 109 GLU A CA 1
ATOM 798 C C . GLU A 1 109 ? -3.953 8.282 19.510 1.00 98.19 109 GLU A C 1
ATOM 800 O O . GLU A 1 109 ? -3.186 9.168 19.885 1.00 98.19 109 GLU A O 1
ATOM 805 N N . GLN A 1 110 ? -3.531 7.192 18.862 1.00 98.25 110 GLN A N 1
ATOM 806 C CA . GLN A 1 110 ? -2.126 6.938 18.529 1.00 98.25 110 GLN A CA 1
ATOM 807 C C . GLN A 1 110 ? -1.737 7.355 17.106 1.00 98.25 110 GLN A C 1
ATOM 809 O O . GLN A 1 110 ? -0.586 7.159 16.719 1.00 98.25 110 GLN A O 1
ATOM 814 N N . GLU A 1 111 ? -2.685 7.879 16.325 1.00 98.38 111 GLU A N 1
ATOM 815 C CA . GLU A 1 111 ? -2.522 8.220 14.905 1.00 98.38 111 GLU A CA 1
ATOM 816 C C . GLU A 1 111 ? -1.907 7.070 14.088 1.00 98.38 111 GLU A C 1
ATOM 818 O O . GLU A 1 111 ? -0.936 7.222 13.339 1.00 98.38 111 GLU A O 1
ATOM 823 N N . ARG A 1 112 ? -2.468 5.868 14.263 1.00 98.44 112 ARG A N 1
ATOM 824 C CA . ARG A 1 112 ? -1.953 4.624 13.682 1.00 98.44 112 ARG A CA 1
ATOM 825 C C . ARG A 1 112 ? -3.019 3.919 12.858 1.00 98.44 112 ARG A C 1
ATOM 827 O O . ARG A 1 112 ? -4.186 3.868 13.226 1.00 98.44 112 ARG A O 1
ATOM 834 N N . VAL A 1 113 ? -2.590 3.300 11.763 1.00 98.69 113 VAL A N 1
ATOM 835 C CA . VAL A 1 113 ? -3.390 2.329 11.012 1.00 98.69 113 VAL A CA 1
ATOM 836 C C . VAL A 1 113 ? -2.707 0.974 11.092 1.00 98.69 113 VAL A C 1
ATOM 838 O O . VAL A 1 113 ? -1.482 0.913 11.003 1.00 98.69 113 VAL A O 1
ATOM 841 N N . ALA A 1 114 ? -3.491 -0.085 11.272 1.00 98.62 114 ALA A N 1
ATOM 842 C CA . ALA A 1 114 ? -3.032 -1.462 11.165 1.00 98.62 114 ALA A CA 1
ATOM 843 C C . ALA A 1 114 ? -3.996 -2.280 10.307 1.00 98.62 114 ALA A C 1
ATOM 845 O O . ALA A 1 114 ? -5.206 -2.263 10.550 1.00 98.62 114 ALA A O 1
ATOM 846 N N . LEU A 1 115 ? -3.453 -2.992 9.322 1.00 98.75 115 LEU A N 1
ATOM 847 C CA . LEU A 1 115 ? -4.214 -3.860 8.424 1.00 98.75 115 LEU A CA 1
ATOM 848 C C . LEU A 1 115 ? -3.743 -5.300 8.581 1.00 98.75 115 LEU A C 1
ATOM 850 O O . LEU A 1 115 ? -2.548 -5.568 8.447 1.00 98.75 115 LEU A O 1
ATOM 854 N N . THR A 1 116 ? -4.666 -6.223 8.836 1.00 98.75 116 THR A N 1
ATOM 855 C CA . THR A 1 116 ? -4.345 -7.640 9.057 1.00 98.75 116 THR A CA 1
ATOM 856 C C . THR A 1 116 ? -4.876 -8.501 7.920 1.00 98.75 116 THR A C 1
ATOM 858 O O . THR A 1 116 ? -6.023 -8.351 7.499 1.00 98.75 116 THR A O 1
ATOM 861 N N . LEU A 1 117 ? -4.040 -9.414 7.430 1.00 98.62 117 LEU A N 1
ATOM 862 C CA . LEU A 1 117 ? -4.380 -10.425 6.430 1.00 98.62 117 LEU A CA 1
ATOM 863 C C . LEU A 1 117 ? -4.850 -11.731 7.085 1.00 98.62 117 LEU A C 1
ATOM 865 O O . LEU A 1 117 ? -4.614 -11.986 8.265 1.00 98.62 117 LEU A O 1
ATOM 869 N N . SER A 1 118 ? -5.505 -12.588 6.298 1.00 97.25 118 SER A N 1
ATOM 870 C CA . SER A 1 118 ? -6.039 -13.878 6.775 1.00 97.25 118 SER A CA 1
ATOM 871 C C . SER A 1 118 ? -4.981 -14.864 7.296 1.00 97.25 118 SER A C 1
ATOM 873 O O . SER A 1 118 ? -5.309 -15.756 8.076 1.00 97.25 118 SER A O 1
ATOM 875 N N . ASP A 1 119 ? -3.715 -14.690 6.910 1.00 96.94 119 ASP A N 1
ATOM 876 C CA . ASP A 1 119 ? -2.573 -15.462 7.411 1.00 96.94 119 ASP A CA 1
ATOM 877 C C . ASP A 1 119 ? -2.017 -14.932 8.750 1.00 96.94 119 ASP A C 1
ATOM 879 O O . ASP A 1 119 ? -1.055 -15.482 9.288 1.00 96.94 119 ASP A O 1
ATOM 883 N N . GLY A 1 120 ? -2.634 -13.884 9.306 1.00 97.75 120 GLY A N 1
ATOM 884 C CA . GLY A 1 120 ? -2.273 -13.271 10.581 1.00 97.75 120 GLY A CA 1
ATOM 885 C C . GLY A 1 120 ? -1.190 -12.197 10.486 1.00 97.75 120 GLY A C 1
ATOM 886 O O . GLY A 1 120 ? -0.802 -11.644 11.516 1.00 97.75 120 GLY A O 1
ATOM 887 N N . VAL A 1 121 ? -0.691 -11.872 9.289 1.00 98.19 121 VAL A N 1
ATOM 888 C CA . VAL A 1 121 ? 0.275 -10.782 9.120 1.00 98.19 121 VAL A CA 1
ATOM 889 C C . VAL A 1 121 ? -0.422 -9.429 9.228 1.00 98.19 121 VAL A C 1
ATOM 891 O O . VAL A 1 121 ? -1.352 -9.142 8.479 1.00 98.19 121 VAL A O 1
ATOM 894 N N . THR A 1 122 ? 0.083 -8.573 10.120 1.00 98.38 122 THR A N 1
ATOM 895 C CA . THR A 1 122 ? -0.351 -7.177 10.268 1.00 98.38 122 THR A CA 1
ATOM 896 C C . THR A 1 122 ? 0.700 -6.214 9.715 1.00 98.38 122 THR A C 1
ATOM 898 O O . THR A 1 122 ? 1.905 -6.403 9.933 1.00 98.38 122 THR A O 1
ATOM 901 N N . ARG A 1 123 ? 0.249 -5.184 8.997 1.00 96.94 123 ARG A N 1
ATOM 902 C CA . ARG A 1 123 ? 1.068 -4.093 8.454 1.00 96.94 123 ARG A CA 1
ATOM 903 C C . ARG A 1 123 ? 0.639 -2.739 8.988 1.00 96.94 123 ARG A C 1
ATOM 905 O O . ARG A 1 123 ? -0.573 -2.581 9.254 1.00 96.94 123 ARG A O 1
#

Radius of gyration: 32.05 Å; chains: 1; bounding box: 90×33×83 Å

Secondary structure (DSSP, 8-state):
-----------S---------------PPPP-SSHHHHHHHHHHT--SS---PPSS-HHHHHHHHHHHHHHHHHHTT---HHHHHHHS-TTTS-TTGGGGEEEEEEETTTTEEEEEETTS-B-

pLDDT: mean 86.05, std 19.63, range [39.19, 98.75]

Foldseek 3Di:
DDDDDDDDDDDVDPPPPPPPPPPVPPPQQDAPPDPVSVVSNVVSVDDPDDDDDDDDDLLLQLQVQLQVQLLCCCPVVVDDSVVSSCDHRCVSHPNVSLVQFPDWDCDPVVSGIWTAGPVGDID

Sequence (123 aa):
MRTASSIKTLLFSTCFLSVACGVAEEEIPNADGSTESLIARAQAFELNTEYSPPPGEALHHQTAGFAKILCSGVFITGLDAADAAANVGGFISPFDERAHVVDTVVDYEQERVALTLSDGVTR